Protein AF-A0A0Q6UD27-F1 (afdb_monomer)

Nearest PDB structures (foldseek):
  4gfk-assembly1_A  TM=7.477E-01  e=3.541E-02  Vibrio cholerae O1 biovar El Tor str. N16961
  3br0-assembly1_A  TM=7.066E-01  e=1.668E-01  Staphylococcus aureus
  5haw-assembly1_A-2  TM=7.098E-01  e=2.750E-01  Vibrio cholerae O1 biovar El Tor str. N16961
  4gck-assembly1_D  TM=7.369E-01  e=2.750E-01  Klebsiella pneumoniae 342
  4gct-assembly1_A  TM=7.158E-01  e=1.172E+00  Vibrio cholerae O1 biovar El Tor str. N16961

Sequence (164 aa):
MAQIAKAAGLSVGQIYRYFENKEEIIAALVAREAASTREALSRIDRSPGPLLDTITAHLPEEIDRCLEPGRTALRLEILAEAARNPAVAETVREADARETALSAQLMARLRRPEWSDEAFQARLEMVGLMFDGLQTLAVRRPEVDGQALTGRLEAMIGLLFAQD

Radius of gyration: 18.16 Å; Cα contacts (8 Å, |Δi|>4): 112; chains: 1; bounding box: 41×33×54 Å

Secondary structure (DSSP, 8-state):
-HHHHHHTT--HHHHHTT-SSHHHHHHHHHHHHHHHHHHHHHHHHHSSS-HHHHHHHHHHHHHHHHH-HHHHHHHHHHHHHHTT-HHHHHHHHHHHHHHHHHHHHHHGGG--TT--HHHHHHHHHHHHHHHHHHHHHHHH-TT--THHHHHHHHHHHHHHTS--

pLDDT: mean 92.11, std 4.14, range [56.84, 97.06]

Solvent-accessible surface area (backbone atoms only — not comparable to full-atom values): 9254 Å² total; per-residue (Å²): 106,62,68,59,17,59,75,70,77,43,54,54,70,64,48,53,73,80,30,93,51,69,62,54,51,50,46,52,50,54,52,52,52,52,50,53,53,51,51,52,54,51,50,48,71,70,49,86,74,60,68,69,62,39,50,50,72,48,38,56,64,51,42,47,55,32,44,34,66,70,57,32,52,50,53,52,53,51,54,59,44,26,77,78,33,69,72,50,31,50,50,51,52,56,49,48,54,52,51,51,51,53,50,50,64,62,50,52,79,66,59,57,91,86,53,51,71,67,59,48,50,52,45,53,50,54,54,52,51,54,52,55,49,38,28,57,40,25,75,77,43,72,83,63,62,49,73,80,44,36,71,55,52,46,52,51,55,48,58,71,64,49,84,134

Foldseek 3Di:
DCVVCVVVVHDPVVVCVPDVDVLVVLLVVLVVVLVVLVVLLVQLVPDDDDSLVSCLVCQLVLLVVLLPLVNLVSVVVLVVCLVPPVSSVVSNVVSVVVSLVSLCVSCVSLDDPPDDPVLSSVLSVVLVVVSNVSSVVSVVCVPDDSVVCSVVSSVVNCVSSDDD

Structure (mmCIF, N/CA/C/O backbone):
data_AF-A0A0Q6UD27-F1
#
_entry.id   AF-A0A0Q6UD27-F1
#
loop_
_atom_site.group_PDB
_atom_site.id
_atom_site.type_symbol
_atom_site.label_atom_id
_atom_site.label_alt_id
_atom_site.label_comp_id
_atom_site.label_asym_id
_atom_site.label_entity_id
_atom_site.label_seq_id
_atom_site.pdbx_PDB_ins_code
_atom_site.Cartn_x
_atom_site.Cartn_y
_atom_site.Cartn_z
_atom_site.occupancy
_atom_site.B_iso_or_equiv
_atom_site.auth_seq_id
_atom_site.auth_comp_id
_atom_site.auth_asym_id
_atom_site.auth_atom_id
_atom_site.pdbx_PDB_model_num
ATOM 1 N N . MET A 1 1 ? -11.863 4.265 22.973 1.00 90.44 1 MET A N 1
ATOM 2 C CA . MET A 1 1 ? -11.947 2.819 23.274 1.00 90.44 1 MET A CA 1
ATOM 3 C C . MET A 1 1 ? -13.370 2.299 23.485 1.00 90.44 1 MET A C 1
ATOM 5 O O . MET A 1 1 ? -13.742 1.337 22.830 1.00 90.44 1 MET A O 1
ATOM 9 N N . ALA A 1 2 ? -14.206 2.938 24.315 1.00 92.44 2 ALA A N 1
ATOM 10 C CA . ALA A 1 2 ? -15.584 2.484 24.575 1.00 92.44 2 ALA A CA 1
ATOM 11 C C . ALA A 1 2 ? -16.455 2.262 23.322 1.00 92.44 2 ALA A C 1
ATOM 13 O O . ALA A 1 2 ? -17.159 1.261 23.233 1.00 92.44 2 ALA A O 1
ATOM 14 N N . GLN A 1 3 ? -16.380 3.162 22.337 1.00 93.88 3 GLN A N 1
ATOM 15 C CA . GLN A 1 3 ? -17.116 3.015 21.075 1.00 93.88 3 GLN A CA 1
ATOM 16 C C . GLN A 1 3 ? -16.657 1.792 20.265 1.00 93.88 3 GLN A C 1
ATOM 18 O O . GLN A 1 3 ? -17.499 1.065 19.750 1.00 93.88 3 GLN A O 1
ATOM 23 N N . ILE A 1 4 ? -15.346 1.529 20.221 1.00 91.25 4 ILE A N 1
ATOM 24 C CA . ILE A 1 4 ? -14.763 0.357 19.546 1.00 91.25 4 ILE A CA 1
ATOM 25 C C . ILE A 1 4 ? -15.229 -0.928 20.242 1.00 91.25 4 ILE A C 1
ATOM 27 O O . ILE A 1 4 ? -15.706 -1.844 19.583 1.00 91.25 4 ILE A O 1
ATOM 31 N N . ALA A 1 5 ? -15.179 -0.963 21.578 1.00 93.44 5 ALA A N 1
ATOM 32 C CA . ALA A 1 5 ? -15.662 -2.089 22.379 1.00 93.44 5 ALA A CA 1
ATOM 33 C C . ALA A 1 5 ? -17.139 -2.391 22.109 1.00 93.44 5 ALA A C 1
ATOM 35 O O . ALA A 1 5 ? -17.495 -3.523 21.786 1.00 93.44 5 ALA A O 1
ATOM 36 N N . LYS A 1 6 ? -17.984 -1.354 22.132 1.00 95.06 6 LYS A N 1
ATOM 37 C CA . LYS A 1 6 ? -19.411 -1.473 21.824 1.00 95.06 6 LYS A CA 1
ATOM 38 C C . LYS A 1 6 ? -19.651 -2.011 20.411 1.00 95.06 6 LYS A C 1
ATOM 40 O O . LYS A 1 6 ? -20.468 -2.911 20.254 1.00 95.06 6 LYS A O 1
ATOM 45 N N . ALA A 1 7 ? -18.955 -1.479 19.405 1.00 93.56 7 ALA A N 1
ATOM 46 C CA . ALA A 1 7 ? -19.089 -1.928 18.019 1.00 93.56 7 ALA A CA 1
ATOM 47 C C . ALA A 1 7 ? -18.630 -3.386 17.828 1.00 93.56 7 ALA A C 1
ATOM 49 O O . ALA A 1 7 ? -19.240 -4.120 17.060 1.00 93.56 7 ALA A O 1
ATOM 50 N N . ALA A 1 8 ? -17.605 -3.819 18.566 1.00 92.25 8 ALA A N 1
ATOM 51 C CA . ALA A 1 8 ? -17.084 -5.185 18.530 1.00 92.25 8 ALA A CA 1
ATOM 52 C C . ALA A 1 8 ? -17.880 -6.189 19.390 1.00 92.25 8 ALA A C 1
ATOM 54 O O . ALA A 1 8 ? -17.543 -7.370 19.405 1.00 92.25 8 ALA A O 1
ATOM 55 N N . GLY A 1 9 ? -18.895 -5.748 20.146 1.00 95.12 9 GLY A N 1
ATOM 56 C CA . GLY A 1 9 ? -19.594 -6.606 21.113 1.00 95.12 9 GLY A CA 1
ATOM 57 C C . GLY A 1 9 ? -18.701 -7.070 22.273 1.00 95.12 9 GLY A C 1
ATOM 58 O O . GLY A 1 9 ? -18.964 -8.104 22.883 1.00 95.12 9 GLY A O 1
ATOM 59 N N . LEU A 1 10 ? -17.636 -6.320 22.571 1.00 94.06 10 LEU A N 1
ATOM 60 C CA . LEU A 1 10 ? -16.663 -6.608 23.623 1.00 94.06 10 LEU A CA 1
ATOM 61 C C . LEU A 1 10 ? -16.787 -5.606 24.773 1.00 94.06 10 LEU A C 1
ATOM 63 O O . LEU A 1 10 ? -17.230 -4.469 24.609 1.00 94.06 10 LEU A O 1
ATOM 67 N N . SER A 1 11 ? -16.332 -6.006 25.957 1.00 95.56 11 SER A N 1
ATOM 68 C CA . SER A 1 11 ? -16.076 -5.062 27.043 1.00 95.56 11 SER A CA 1
ATOM 69 C C . SER A 1 11 ? -14.809 -4.248 26.769 1.00 95.56 11 SER A C 1
ATOM 71 O O . SER A 1 11 ? -13.869 -4.698 26.114 1.00 95.56 11 SER A O 1
ATOM 73 N N . VAL A 1 12 ? -14.749 -3.044 27.334 1.00 93.50 12 VAL A N 1
ATOM 74 C CA . VAL A 1 12 ? -13.560 -2.185 27.250 1.00 93.50 12 VAL A CA 1
ATOM 75 C C . VAL A 1 12 ? -12.323 -2.875 27.841 1.00 93.50 12 VAL A C 1
ATOM 77 O O . VAL A 1 12 ? -11.251 -2.808 27.249 1.00 93.50 12 VAL A O 1
ATOM 80 N N . GLY A 1 13 ? -12.483 -3.612 28.948 1.00 94.19 13 GLY A N 1
ATOM 81 C CA . GLY A 1 13 ? -11.396 -4.378 29.569 1.00 94.19 13 GLY A CA 1
ATOM 82 C C . GLY A 1 13 ? -10.837 -5.495 28.680 1.00 94.19 13 GLY A C 1
ATOM 83 O O . GLY A 1 13 ? -9.638 -5.755 28.708 1.00 94.19 13 GLY A O 1
ATOM 84 N N . GLN A 1 14 ? -11.673 -6.123 27.843 1.00 93.94 14 GLN A N 1
ATOM 85 C CA . GLN A 1 14 ? -11.204 -7.122 26.876 1.00 93.94 14 GLN A CA 1
ATOM 86 C C . GLN A 1 14 ? -10.328 -6.501 25.788 1.00 93.94 14 GLN A C 1
ATOM 88 O O . GLN A 1 14 ? -9.369 -7.145 25.380 1.00 93.94 14 GLN A O 1
ATOM 93 N N . ILE A 1 15 ? -10.618 -5.272 25.344 1.00 93.56 15 ILE A N 1
ATOM 94 C CA . ILE A 1 15 ? -9.763 -4.574 24.372 1.00 93.56 15 ILE A CA 1
ATOM 95 C C . ILE A 1 15 ? -8.436 -4.166 25.010 1.00 93.56 15 ILE A C 1
ATOM 97 O O . ILE A 1 15 ? -7.392 -4.429 24.422 1.00 93.56 15 ILE A O 1
ATOM 101 N N . TYR A 1 16 ? -8.462 -3.619 26.230 1.00 94.75 16 TYR A N 1
ATOM 102 C CA . TYR A 1 16 ? -7.239 -3.213 26.937 1.00 94.75 16 TYR A CA 1
ATOM 103 C C . TYR A 1 16 ? -6.259 -4.358 27.216 1.00 94.75 16 TYR A C 1
ATOM 105 O O . TYR A 1 16 ? -5.086 -4.115 27.461 1.00 94.75 16 TYR A O 1
ATOM 113 N N . ARG A 1 17 ? -6.712 -5.615 27.149 1.00 93.44 17 ARG A N 1
ATOM 114 C CA . ARG A 1 17 ? -5.823 -6.780 27.229 1.00 93.44 17 ARG A CA 1
ATOM 115 C C . ARG A 1 17 ? -4.907 -6.924 26.007 1.00 93.44 17 ARG A C 1
ATOM 117 O O . ARG A 1 17 ? -3.877 -7.577 26.116 1.00 93.44 17 ARG A O 1
ATOM 124 N N . TYR A 1 18 ? -5.314 -6.389 24.859 1.00 92.88 18 TYR A N 1
ATOM 125 C CA . TYR A 1 18 ? -4.585 -6.506 23.593 1.00 92.88 18 TYR A CA 1
ATOM 126 C C . TYR A 1 18 ? -3.98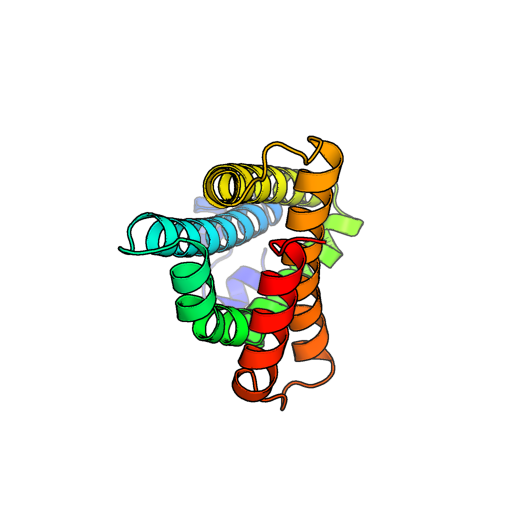8 -5.186 23.123 1.00 92.88 18 TYR A C 1
ATOM 128 O O . TYR A 1 18 ? -2.995 -5.217 22.407 1.00 92.88 18 TYR A O 1
ATOM 136 N N . PHE A 1 19 ? -4.608 -4.063 23.491 1.00 95.25 19 PHE A N 1
ATOM 137 C CA . PHE A 1 19 ? -4.210 -2.739 23.036 1.00 95.25 19 PHE A CA 1
ATOM 138 C C . PHE A 1 19 ? -4.286 -1.735 24.185 1.00 95.25 19 PHE A C 1
ATOM 140 O O . PHE A 1 19 ? -5.363 -1.500 24.739 1.00 95.25 19 PHE A O 1
ATOM 147 N N . GLU A 1 20 ? -3.166 -1.106 24.516 1.00 92.69 20 GLU A N 1
ATOM 148 C CA . GLU A 1 20 ? -3.055 -0.096 25.567 1.00 92.69 20 GLU A CA 1
ATOM 149 C C . GLU A 1 20 ? -3.827 1.183 25.222 1.00 92.69 20 GLU A C 1
ATOM 151 O O . GLU A 1 20 ? -4.342 1.873 26.104 1.00 92.69 20 GLU A O 1
ATOM 156 N N . ASN A 1 21 ? -3.937 1.516 23.935 1.00 92.88 21 ASN A N 1
ATOM 157 C CA . ASN A 1 21 ? -4.587 2.731 23.450 1.00 92.88 21 ASN A CA 1
ATOM 158 C C . ASN A 1 21 ? -5.104 2.559 22.007 1.00 92.88 21 ASN A C 1
ATOM 160 O O . ASN A 1 21 ? -5.087 1.469 21.436 1.00 92.88 21 ASN A O 1
ATOM 164 N N . LYS A 1 22 ? -5.678 3.626 21.435 1.00 90.88 22 LYS A N 1
ATOM 165 C CA . LYS A 1 22 ? -6.265 3.576 20.085 1.00 90.88 22 LYS A CA 1
ATOM 166 C C . LYS A 1 22 ? -5.167 3.526 19.018 1.00 90.88 22 LYS A C 1
ATOM 168 O O . LYS A 1 22 ? -5.371 2.923 17.969 1.00 90.88 22 LYS A O 1
ATOM 173 N N . GLU A 1 23 ? -4.032 4.150 19.288 1.00 93.25 23 GLU A N 1
ATOM 174 C CA . GLU A 1 23 ? -2.874 4.220 18.411 1.00 93.25 23 GLU A CA 1
ATOM 175 C C . GLU A 1 23 ? -2.315 2.820 18.135 1.00 93.25 23 GLU A C 1
ATOM 177 O O . GLU A 1 23 ? -2.037 2.514 16.981 1.00 93.25 23 GLU A O 1
ATOM 182 N N . GLU A 1 24 ? -2.274 1.924 19.126 1.00 93.94 24 GLU A N 1
ATOM 183 C CA . GLU A 1 24 ? -1.866 0.527 18.906 1.00 93.94 24 GLU A CA 1
ATOM 184 C C . GLU A 1 24 ? -2.838 -0.254 18.012 1.00 93.94 24 GLU A C 1
ATOM 186 O O . GLU A 1 24 ? -2.416 -1.083 17.205 1.00 93.94 24 GLU A O 1
ATOM 191 N N . ILE A 1 25 ? -4.142 0.033 18.096 1.00 94.25 25 ILE A N 1
ATOM 192 C CA . ILE A 1 25 ? -5.132 -0.555 17.180 1.00 94.25 25 ILE A CA 1
ATOM 193 C C . ILE A 1 25 ? -4.865 -0.073 15.753 1.00 94.25 25 ILE A C 1
ATOM 195 O O . ILE A 1 25 ? -4.865 -0.875 14.821 1.00 94.25 25 ILE A O 1
ATOM 199 N N . ILE A 1 26 ? -4.623 1.229 15.575 1.00 94.12 26 ILE A N 1
ATOM 200 C CA . ILE A 1 26 ? -4.297 1.803 14.264 1.00 94.12 26 ILE A CA 1
ATOM 201 C C . ILE A 1 26 ? -2.994 1.199 13.736 1.00 94.12 26 ILE A C 1
ATOM 203 O O . ILE A 1 26 ? -2.945 0.790 12.579 1.00 94.12 26 ILE A O 1
ATOM 207 N N . ALA A 1 27 ? -1.974 1.057 14.580 1.00 93.62 27 ALA A N 1
ATOM 208 C CA . ALA A 1 27 ? -0.713 0.437 14.201 1.00 93.62 27 ALA A CA 1
ATOM 209 C C . ALA A 1 27 ? -0.888 -1.016 13.754 1.00 93.62 27 ALA A C 1
ATOM 211 O O . ALA A 1 27 ? -0.329 -1.419 12.734 1.00 93.62 27 ALA A O 1
ATOM 212 N N . ALA A 1 28 ? -1.722 -1.790 14.451 1.00 94.38 28 ALA A N 1
ATOM 213 C CA . ALA A 1 28 ? -2.056 -3.148 14.038 1.00 94.38 28 ALA A CA 1
ATOM 214 C C . ALA A 1 28 ? -2.810 -3.188 12.697 1.00 94.38 28 ALA A C 1
ATOM 216 O O . ALA A 1 28 ? -2.573 -4.086 11.887 1.00 94.38 28 ALA A O 1
ATOM 217 N N . LEU A 1 29 ? -3.692 -2.217 12.432 1.00 94.56 29 LEU A N 1
ATOM 218 C CA . LEU A 1 29 ? -4.390 -2.098 11.148 1.00 94.56 29 LEU A CA 1
ATOM 219 C C . LEU A 1 29 ? -3.420 -1.765 10.008 1.00 94.56 29 LEU A C 1
ATOM 221 O O . LEU A 1 29 ? -3.435 -2.465 8.997 1.00 94.56 29 LEU A O 1
ATOM 225 N N . VAL A 1 30 ? -2.530 -0.787 10.201 1.00 94.38 30 VAL A N 1
ATOM 226 C CA . VAL A 1 30 ? -1.471 -0.437 9.237 1.00 94.38 30 VAL A CA 1
ATOM 227 C C . VAL A 1 30 ? -0.559 -1.638 8.974 1.00 94.38 30 VAL A C 1
ATOM 229 O O . VAL A 1 30 ? -0.293 -1.981 7.825 1.00 94.38 30 VAL A O 1
ATOM 232 N N . ALA A 1 31 ? -0.129 -2.347 10.022 1.00 91.88 31 ALA A N 1
ATOM 233 C CA . ALA A 1 31 ? 0.706 -3.539 9.882 1.00 91.88 31 ALA A CA 1
ATOM 234 C C . ALA A 1 31 ? 0.006 -4.662 9.095 1.00 91.88 31 ALA A C 1
ATOM 236 O O . ALA A 1 31 ? 0.653 -5.370 8.319 1.00 91.88 31 ALA A O 1
ATOM 237 N N . ARG A 1 32 ? -1.314 -4.819 9.267 1.00 92.19 32 ARG A N 1
ATOM 238 C CA . ARG A 1 32 ? -2.126 -5.773 8.500 1.00 92.19 32 ARG A CA 1
ATOM 239 C C . ARG A 1 32 ? -2.195 -5.394 7.020 1.00 92.19 32 ARG A C 1
ATOM 241 O O . ARG A 1 32 ? -2.069 -6.279 6.175 1.00 92.19 32 ARG A O 1
ATOM 248 N N . GLU A 1 33 ? -2.381 -4.114 6.698 1.00 89.75 33 GLU A N 1
ATOM 249 C CA . GLU A 1 33 ? -2.356 -3.639 5.307 1.00 89.75 33 GLU A CA 1
ATOM 250 C C . GLU A 1 33 ? -0.985 -3.876 4.667 1.00 89.75 33 GLU A C 1
ATOM 252 O O . GLU A 1 33 ? -0.910 -4.510 3.614 1.00 89.75 33 GLU A O 1
ATOM 257 N N . ALA A 1 34 ? 0.095 -3.521 5.366 1.00 89.75 34 ALA A N 1
ATOM 258 C CA . ALA A 1 34 ? 1.460 -3.746 4.897 1.00 89.75 34 ALA A CA 1
ATOM 259 C C . ALA A 1 34 ? 1.798 -5.231 4.698 1.00 89.75 34 ALA A C 1
ATOM 261 O O . ALA A 1 34 ? 2.563 -5.603 3.804 1.00 89.75 34 ALA A O 1
ATOM 262 N N . ALA A 1 35 ? 1.236 -6.117 5.526 1.00 91.00 35 ALA A N 1
ATOM 263 C CA . ALA A 1 35 ? 1.358 -7.559 5.335 1.00 91.00 35 ALA A CA 1
ATOM 264 C C . ALA A 1 35 ? 0.671 -8.033 4.047 1.00 91.00 35 ALA A C 1
ATOM 266 O O . ALA A 1 35 ? 1.256 -8.835 3.321 1.00 91.00 35 ALA A O 1
ATOM 267 N N . SER A 1 36 ? -0.510 -7.492 3.734 1.00 88.94 36 SER A N 1
ATOM 268 C CA . SER A 1 36 ? -1.222 -7.776 2.483 1.00 88.94 36 SER A CA 1
ATOM 269 C C . SER A 1 36 ? -0.425 -7.305 1.260 1.00 88.94 36 SER A C 1
ATOM 271 O O . SER A 1 36 ? -0.295 -8.072 0.307 1.00 88.94 36 SER A O 1
ATOM 273 N N . THR A 1 37 ? 0.164 -6.104 1.296 1.00 88.62 37 THR A N 1
ATOM 274 C CA . THR A 1 37 ? 1.036 -5.605 0.214 1.00 88.62 37 THR A CA 1
ATOM 275 C C . THR A 1 37 ? 2.266 -6.498 0.037 1.00 88.62 37 THR 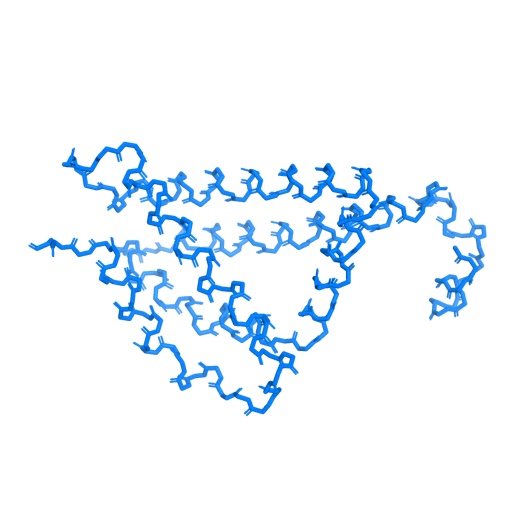A C 1
ATOM 277 O O . THR A 1 37 ? 2.604 -6.906 -1.075 1.00 88.62 37 THR A O 1
ATOM 280 N N . ARG A 1 38 ? 2.922 -6.882 1.140 1.00 91.00 38 ARG A N 1
ATOM 281 C CA . ARG A 1 38 ? 4.087 -7.781 1.111 1.00 91.00 38 ARG A CA 1
ATOM 282 C C . ARG A 1 38 ? 3.757 -9.146 0.516 1.00 91.00 38 ARG A C 1
ATOM 284 O O . ARG A 1 38 ? 4.571 -9.702 -0.216 1.00 91.00 38 ARG A O 1
ATOM 291 N N . GLU A 1 39 ? 2.591 -9.696 0.833 1.00 91.81 39 GLU A N 1
ATOM 292 C CA . GLU A 1 39 ? 2.137 -10.964 0.266 1.00 91.81 39 GLU A CA 1
ATOM 293 C C . GLU A 1 39 ? 1.918 -10.856 -1.248 1.00 91.81 39 GLU A C 1
ATOM 295 O O . GLU A 1 39 ? 2.377 -11.727 -1.986 1.00 91.81 39 GLU A O 1
ATOM 300 N N . ALA A 1 40 ? 1.300 -9.773 -1.727 1.00 90.38 40 ALA A N 1
ATOM 301 C CA . ALA A 1 40 ? 1.146 -9.510 -3.157 1.00 90.38 40 ALA A CA 1
ATOM 302 C C . ALA A 1 40 ? 2.500 -9.420 -3.880 1.00 90.38 40 ALA A C 1
ATOM 304 O O . ALA A 1 40 ? 2.735 -10.155 -4.841 1.00 90.38 40 ALA A O 1
ATOM 305 N N . LEU A 1 41 ? 3.431 -8.614 -3.362 1.00 91.69 41 LEU A N 1
ATOM 306 C CA . LEU A 1 41 ? 4.784 -8.494 -3.916 1.00 91.69 41 LEU A CA 1
ATOM 307 C C . LEU A 1 41 ? 5.535 -9.831 -3.885 1.00 91.69 41 LEU A C 1
ATOM 309 O O . LEU A 1 41 ? 6.231 -10.176 -4.836 1.00 91.69 41 LEU A O 1
ATOM 313 N N . SER A 1 42 ? 5.355 -10.628 -2.829 1.00 92.12 42 SER A N 1
ATOM 314 C CA . SER A 1 42 ? 5.954 -11.960 -2.740 1.00 92.12 42 SER A CA 1
ATOM 315 C C . SER A 1 42 ? 5.347 -12.963 -3.724 1.00 92.12 42 SER A C 1
ATOM 317 O O . SER A 1 42 ? 6.056 -13.878 -4.142 1.00 92.12 42 SER A O 1
ATOM 319 N N . ARG A 1 43 ? 4.060 -12.839 -4.075 1.00 92.12 43 ARG A N 1
ATOM 320 C CA . ARG A 1 43 ? 3.442 -13.651 -5.135 1.00 92.12 43 ARG A CA 1
ATOM 321 C C . ARG A 1 43 ? 4.057 -13.301 -6.486 1.00 92.12 43 ARG A C 1
ATOM 323 O O . ARG A 1 43 ? 4.499 -14.210 -7.178 1.00 92.12 43 ARG A O 1
ATOM 330 N N . ILE A 1 44 ? 4.192 -12.009 -6.789 1.00 93.50 44 ILE A N 1
ATOM 331 C CA . ILE A 1 44 ? 4.862 -11.527 -8.006 1.00 93.50 44 ILE A CA 1
ATOM 332 C C . ILE A 1 44 ? 6.307 -12.045 -8.072 1.00 93.50 44 ILE A C 1
ATOM 334 O O . ILE A 1 44 ? 6.731 -12.571 -9.094 1.00 93.50 44 ILE A O 1
ATOM 338 N N . ASP A 1 45 ? 7.058 -11.959 -6.975 1.00 92.94 45 ASP A N 1
ATOM 339 C CA . ASP A 1 45 ? 8.457 -12.395 -6.929 1.00 92.94 45 ASP A CA 1
ATOM 340 C C . ASP A 1 45 ? 8.656 -13.893 -7.235 1.00 92.94 45 ASP A C 1
ATOM 342 O O . ASP A 1 45 ? 9.638 -14.285 -7.863 1.00 92.94 45 ASP A O 1
ATOM 346 N N . ARG A 1 46 ? 7.717 -14.739 -6.795 1.00 92.81 46 ARG A N 1
ATOM 347 C CA . ARG A 1 46 ? 7.788 -16.201 -6.967 1.00 92.81 46 ARG A CA 1
ATOM 348 C C . ARG A 1 46 ? 7.213 -16.691 -8.293 1.00 92.81 46 ARG A C 1
ATOM 350 O O . ARG A 1 46 ? 7.429 -17.852 -8.645 1.00 92.81 46 ARG A O 1
ATOM 357 N N . SER A 1 47 ? 6.444 -15.860 -8.987 1.00 92.38 47 SER A N 1
ATOM 358 C CA . SER A 1 47 ? 5.807 -16.235 -10.244 1.00 92.38 47 SER A CA 1
ATOM 359 C C . SER A 1 47 ? 6.847 -16.354 -11.366 1.00 92.38 47 SER A C 1
ATOM 361 O O . SER A 1 47 ? 7.733 -15.506 -11.488 1.00 92.38 47 SER A O 1
ATOM 363 N N . PRO A 1 48 ? 6.770 -17.408 -12.196 1.00 89.56 48 PRO A N 1
ATOM 364 C CA . PRO A 1 48 ? 7.711 -17.609 -13.287 1.00 89.56 48 PRO A CA 1
ATOM 365 C C . PRO A 1 48 ? 7.448 -16.628 -14.437 1.00 89.56 48 PRO A C 1
ATOM 367 O O . PRO A 1 48 ? 6.300 -16.323 -14.745 1.00 89.56 48 PRO A O 1
ATOM 370 N N . GLY A 1 49 ? 8.513 -16.221 -15.129 1.00 90.69 49 GLY A N 1
ATOM 371 C CA . GLY A 1 49 ? 8.436 -15.383 -16.327 1.00 90.69 49 GLY A CA 1
ATOM 372 C C . GLY A 1 49 ? 9.032 -13.984 -16.140 1.00 90.69 49 GLY A C 1
ATOM 373 O O . GLY A 1 49 ? 9.641 -13.697 -15.105 1.00 90.69 49 GLY A O 1
ATOM 374 N N . PRO A 1 50 ? 8.928 -13.120 -17.163 1.00 91.31 50 PRO A N 1
ATOM 375 C CA . PRO A 1 50 ? 9.381 -11.737 -17.077 1.00 91.31 50 PRO A CA 1
ATOM 376 C C . PRO A 1 50 ? 8.607 -10.970 -16.000 1.00 91.31 50 PRO A C 1
ATOM 378 O O . PRO A 1 50 ? 7.383 -11.030 -15.941 1.00 91.31 50 PRO A O 1
ATOM 381 N N . LEU A 1 51 ? 9.316 -10.204 -15.165 1.00 92.00 51 LEU A N 1
ATOM 382 C CA . LEU A 1 51 ? 8.706 -9.507 -14.026 1.00 92.00 51 LEU A CA 1
ATOM 383 C C . LEU A 1 51 ? 7.565 -8.563 -14.447 1.00 92.00 51 LEU A C 1
ATOM 385 O O . LEU A 1 51 ? 6.559 -8.488 -13.748 1.00 92.00 51 LEU A O 1
ATOM 389 N N . LEU A 1 52 ? 7.698 -7.871 -15.583 1.00 91.00 52 LEU A N 1
ATOM 390 C CA . LEU A 1 52 ? 6.652 -6.973 -16.078 1.00 91.00 52 LEU A CA 1
ATOM 391 C C . LEU A 1 52 ? 5.361 -7.733 -16.420 1.00 91.00 52 LEU A C 1
ATOM 393 O O . LEU A 1 52 ? 4.292 -7.285 -16.021 1.00 91.00 52 LEU A O 1
ATOM 397 N N . ASP A 1 53 ? 5.468 -8.898 -17.063 1.00 91.75 53 ASP A N 1
ATOM 398 C CA . ASP A 1 53 ? 4.318 -9.748 -17.407 1.00 91.75 53 ASP A CA 1
ATOM 399 C C . ASP A 1 53 ? 3.625 -10.282 -16.147 1.00 91.75 53 ASP A C 1
ATOM 401 O O . ASP A 1 53 ? 2.402 -10.385 -16.074 1.00 91.75 53 ASP A O 1
ATOM 405 N N . THR A 1 54 ? 4.408 -10.594 -15.116 1.00 93.19 54 THR A N 1
ATOM 406 C CA . THR A 1 54 ? 3.865 -11.005 -13.823 1.00 93.19 54 THR A CA 1
ATOM 407 C C . THR A 1 54 ? 3.138 -9.854 -13.124 1.00 93.19 54 THR A C 1
ATOM 409 O O . THR A 1 54 ? 2.055 -10.053 -12.576 1.00 93.19 54 THR A O 1
ATOM 412 N N . ILE A 1 55 ? 3.707 -8.643 -13.128 1.00 92.12 55 ILE A N 1
ATOM 413 C CA . ILE A 1 55 ? 3.068 -7.457 -12.536 1.00 92.12 55 ILE A CA 1
ATOM 414 C C . ILE A 1 55 ? 1.730 -7.179 -13.221 1.00 92.12 55 ILE A C 1
ATOM 416 O O . ILE A 1 55 ? 0.734 -6.972 -12.529 1.00 92.12 55 ILE A O 1
ATOM 420 N N . THR A 1 56 ? 1.687 -7.203 -14.556 1.00 90.94 56 THR A N 1
ATOM 421 C CA . THR A 1 56 ? 0.447 -6.968 -15.309 1.00 90.94 56 THR A CA 1
ATOM 422 C C . THR A 1 56 ? -0.582 -8.065 -15.045 1.00 90.94 56 THR A C 1
ATOM 424 O O . THR A 1 56 ? -1.735 -7.752 -14.767 1.00 90.94 56 THR A O 1
ATOM 427 N N . ALA A 1 57 ? -0.172 -9.336 -14.978 1.00 91.75 57 ALA A N 1
ATOM 428 C CA . ALA A 1 57 ? -1.076 -10.443 -14.656 1.00 91.75 57 ALA A CA 1
ATOM 429 C C . ALA A 1 57 ? -1.750 -10.320 -13.274 1.00 91.75 57 ALA A C 1
ATOM 431 O O . ALA A 1 57 ? -2.885 -10.768 -13.102 1.00 91.75 57 ALA A O 1
ATOM 432 N N . HIS A 1 58 ? -1.078 -9.715 -12.288 1.00 91.81 58 HIS A N 1
ATOM 433 C CA . HIS A 1 58 ? -1.638 -9.475 -10.952 1.00 91.81 58 HIS A CA 1
ATOM 434 C C . HIS A 1 58 ? -2.391 -8.140 -10.823 1.00 91.81 58 HIS A C 1
ATOM 436 O O . HIS A 1 58 ? -3.088 -7.924 -9.828 1.00 91.81 58 HIS A O 1
ATOM 442 N N . LEU A 1 59 ? -2.297 -7.256 -11.818 1.00 92.50 59 LEU A N 1
ATOM 443 C CA . LEU A 1 59 ? -2.860 -5.912 -11.755 1.00 92.50 59 LEU A CA 1
ATOM 444 C C . LEU A 1 59 ? -4.390 -5.866 -11.581 1.00 92.50 59 LEU A C 1
ATOM 446 O O . LEU A 1 59 ? -4.834 -5.040 -10.785 1.00 92.50 59 LEU A O 1
ATOM 450 N N . PRO A 1 60 ? -5.208 -6.726 -12.228 1.00 93.00 60 PRO A N 1
ATOM 451 C CA . PRO A 1 60 ? -6.655 -6.719 -12.009 1.00 93.00 60 PRO A CA 1
ATOM 452 C C . PRO A 1 60 ? -7.033 -6.932 -10.537 1.00 93.00 60 PRO A C 1
ATOM 454 O O . PRO A 1 60 ? -7.858 -6.199 -10.000 1.00 93.00 60 PRO A O 1
ATOM 457 N N . GLU A 1 61 ? -6.383 -7.892 -9.865 1.00 91.88 61 GLU A N 1
ATOM 458 C CA . GLU A 1 61 ? -6.632 -8.183 -8.447 1.00 91.88 61 GLU A CA 1
ATOM 459 C C . GLU A 1 61 ? -6.249 -6.985 -7.566 1.00 91.88 61 GLU A C 1
ATOM 461 O O . GLU A 1 61 ? -6.961 -6.657 -6.618 1.00 91.88 61 GLU A O 1
ATOM 466 N N . GLU A 1 62 ? -5.136 -6.314 -7.877 1.00 91.88 62 GLU A N 1
ATOM 467 C CA . GLU A 1 62 ? -4.711 -5.126 -7.132 1.00 91.88 62 GLU A CA 1
ATOM 468 C C . GLU A 1 62 ? -5.613 -3.914 -7.354 1.00 91.88 62 GLU A C 1
ATOM 470 O O . GLU A 1 62 ? -5.877 -3.166 -6.411 1.00 91.88 62 GLU A O 1
ATOM 475 N N . ILE A 1 63 ? -6.129 -3.724 -8.569 1.00 93.75 63 ILE A N 1
ATOM 476 C CA . ILE A 1 63 ? -7.094 -2.661 -8.861 1.00 93.75 63 ILE A CA 1
ATOM 477 C C . ILE A 1 63 ? -8.378 -2.898 -8.067 1.00 93.75 63 ILE A C 1
ATOM 479 O O . ILE A 1 63 ? -8.811 -1.998 -7.348 1.00 93.75 63 ILE A O 1
ATOM 483 N N . ASP A 1 64 ? -8.942 -4.105 -8.128 1.00 91.62 64 ASP A N 1
ATOM 484 C CA . ASP A 1 64 ? -10.151 -4.453 -7.376 1.00 91.62 64 ASP A CA 1
ATOM 485 C C . ASP A 1 64 ? -9.935 -4.264 -5.865 1.00 91.62 64 A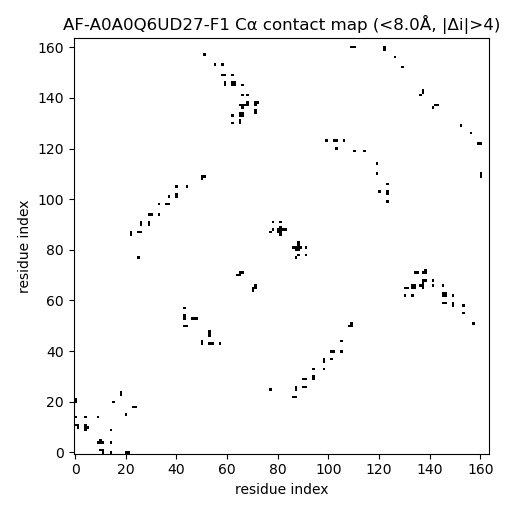SP A C 1
ATOM 487 O O . ASP A 1 64 ? -10.803 -3.746 -5.161 1.00 91.62 64 ASP A O 1
ATOM 491 N N . ARG A 1 65 ? -8.738 -4.594 -5.363 1.00 90.25 65 ARG A N 1
ATOM 492 C CA . ARG A 1 65 ? -8.351 -4.362 -3.965 1.00 90.25 65 ARG A CA 1
ATOM 493 C C . ARG A 1 65 ? -8.300 -2.875 -3.607 1.00 90.25 65 ARG A C 1
ATOM 495 O O . ARG A 1 65 ? -8.729 -2.513 -2.514 1.00 90.25 65 ARG A O 1
ATOM 502 N N . CYS A 1 66 ? -7.772 -2.023 -4.488 1.00 91.69 66 CYS A N 1
ATOM 503 C CA . CYS A 1 66 ? -7.712 -0.571 -4.281 1.00 91.69 66 CYS A CA 1
ATOM 504 C C . CYS A 1 66 ? -9.087 0.101 -4.361 1.00 91.69 66 CYS A C 1
ATOM 506 O O . CYS A 1 66 ? -9.273 1.167 -3.771 1.00 91.69 66 CYS A O 1
ATOM 508 N N . LEU A 1 67 ? -10.020 -0.507 -5.100 1.00 93.00 67 LEU A N 1
ATOM 509 C CA . LEU A 1 67 ? -11.388 -0.030 -5.276 1.00 93.00 67 LEU A CA 1
ATOM 510 C C . LEU A 1 67 ? -12.368 -0.570 -4.223 1.00 93.00 67 LEU A C 1
ATOM 512 O O . LEU A 1 67 ? -13.509 -0.112 -4.171 1.00 93.00 67 LEU A O 1
ATOM 516 N N . GLU A 1 68 ? -11.949 -1.519 -3.381 1.00 92.00 68 GLU A N 1
ATOM 517 C CA . GLU A 1 68 ? -12.796 -2.103 -2.339 1.00 92.00 68 GLU A CA 1
ATOM 518 C C . GLU A 1 68 ? -13.191 -1.035 -1.295 1.00 92.00 68 GLU A C 1
ATOM 520 O O . GLU A 1 68 ? -12.323 -0.548 -0.560 1.00 92.00 68 GLU A O 1
ATOM 525 N N . PRO A 1 69 ? -14.486 -0.669 -1.180 1.00 88.31 69 PRO A N 1
ATOM 526 C CA . PRO A 1 69 ? -14.903 0.504 -0.413 1.00 88.31 69 PRO A CA 1
ATOM 527 C C . PRO A 1 69 ? -14.492 0.488 1.061 1.00 88.31 69 PRO A C 1
ATOM 529 O O . PRO A 1 69 ? -14.145 1.535 1.611 1.00 88.31 69 PRO A O 1
ATOM 532 N N . GLY A 1 70 ? -14.533 -0.676 1.717 1.00 87.88 70 GLY A N 1
ATOM 533 C CA . GLY A 1 70 ? -14.188 -0.815 3.130 1.00 87.88 70 GLY A CA 1
ATOM 534 C C . GLY A 1 70 ? -12.710 -0.545 3.395 1.00 87.88 70 GLY A C 1
ATOM 535 O O . GLY A 1 70 ? -12.366 0.210 4.308 1.00 87.88 70 GLY A O 1
ATOM 536 N N . ARG A 1 71 ? -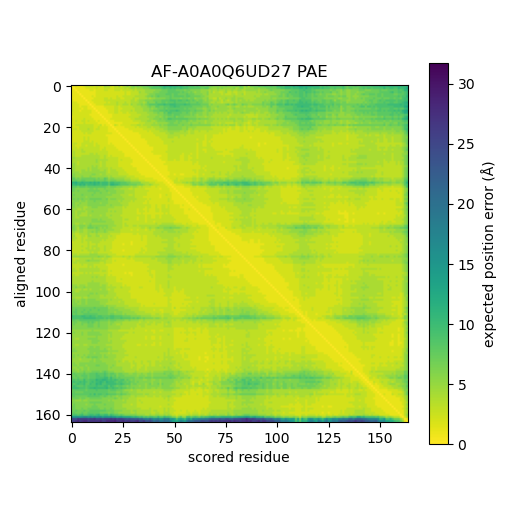11.833 -1.121 2.573 1.00 89.00 71 ARG A N 1
ATOM 537 C CA . ARG A 1 71 ? -10.385 -0.916 2.630 1.00 89.00 71 ARG A CA 1
ATOM 538 C C . ARG A 1 71 ? -10.017 0.523 2.302 1.00 89.00 71 ARG A C 1
ATOM 540 O O . ARG A 1 71 ? -9.268 1.136 3.058 1.00 89.00 71 ARG A O 1
ATOM 547 N N . THR A 1 72 ? -10.583 1.087 1.237 1.00 90.94 72 THR A N 1
ATOM 548 C CA . THR A 1 72 ? -10.351 2.487 0.867 1.00 90.94 72 THR A CA 1
ATOM 549 C C . THR A 1 72 ? -10.761 3.441 1.987 1.00 90.94 72 THR A C 1
ATOM 551 O O . THR A 1 72 ? -9.987 4.324 2.357 1.00 90.94 72 THR A O 1
ATOM 554 N N . ALA A 1 73 ? -11.965 3.273 2.544 1.00 91.50 73 ALA A N 1
ATOM 555 C CA . ALA A 1 73 ? -12.453 4.127 3.622 1.00 91.50 73 ALA A CA 1
ATOM 556 C C . ALA A 1 73 ? -11.526 4.060 4.842 1.00 91.50 73 ALA A C 1
ATOM 558 O O . ALA A 1 73 ? -11.123 5.099 5.365 1.00 91.50 73 ALA A O 1
ATOM 559 N N . LEU A 1 74 ? -11.119 2.849 5.238 1.00 91.69 74 LEU A N 1
ATOM 560 C CA . LEU A 1 74 ? -10.191 2.652 6.347 1.00 91.69 74 LEU A CA 1
ATOM 561 C C . LEU A 1 74 ? -8.847 3.347 6.101 1.00 91.69 74 LEU A C 1
ATOM 563 O O . LEU A 1 74 ? -8.348 4.047 6.983 1.00 91.69 74 LEU A O 1
ATOM 567 N N . ARG A 1 75 ? -8.266 3.193 4.907 1.00 92.12 75 ARG A N 1
ATOM 568 C CA . ARG A 1 75 ? -6.982 3.817 4.579 1.00 92.12 75 ARG A CA 1
ATOM 569 C C . ARG A 1 75 ? -7.059 5.342 4.622 1.00 92.12 75 ARG A C 1
ATOM 571 O O . ARG A 1 75 ? -6.173 5.982 5.186 1.00 92.12 75 ARG A O 1
ATOM 578 N N . LEU A 1 76 ? -8.136 5.935 4.111 1.00 93.38 76 LEU A N 1
ATOM 579 C CA . LEU A 1 76 ? -8.339 7.384 4.179 1.00 93.38 76 LEU A CA 1
ATOM 580 C C . LEU A 1 76 ? -8.532 7.885 5.614 1.00 93.38 76 LEU A C 1
ATOM 582 O O . LEU A 1 76 ? -7.996 8.937 5.960 1.00 93.38 76 LEU A O 1
ATOM 586 N N . GLU A 1 77 ? -9.239 7.140 6.467 1.00 94.31 77 GLU A N 1
ATOM 587 C CA . GLU A 1 77 ? -9.349 7.468 7.893 1.00 94.31 77 GLU A CA 1
ATOM 588 C C . GLU A 1 77 ? -7.985 7.425 8.597 1.00 94.31 77 GLU A C 1
ATOM 590 O O . GLU A 1 77 ? -7.676 8.319 9.389 1.00 94.31 77 GLU A O 1
ATOM 595 N N . ILE A 1 78 ? -7.148 6.429 8.283 1.00 94.81 78 ILE A N 1
ATOM 596 C CA . ILE A 1 78 ? -5.781 6.315 8.811 1.00 94.81 78 ILE A CA 1
ATOM 597 C C . ILE A 1 78 ? -4.932 7.515 8.374 1.00 94.81 78 ILE A C 1
ATOM 599 O O . ILE A 1 78 ? -4.284 8.138 9.216 1.00 94.81 78 ILE A O 1
ATOM 603 N N . LEU A 1 79 ? -4.956 7.875 7.087 1.00 94.50 79 LEU A N 1
ATOM 604 C CA . LEU A 1 79 ? -4.200 9.019 6.564 1.00 94.50 79 LEU A CA 1
ATOM 605 C C . LEU A 1 79 ? -4.695 10.352 7.150 1.00 94.50 79 LEU A C 1
ATOM 607 O O . LEU A 1 79 ? -3.889 11.213 7.507 1.00 94.50 79 LEU A O 1
ATOM 611 N N . ALA A 1 80 ? -6.009 10.513 7.318 1.00 95.75 80 ALA A N 1
ATOM 612 C CA . ALA A 1 80 ? -6.589 11.686 7.965 1.00 95.75 80 ALA A CA 1
ATOM 613 C C . ALA A 1 80 ? -6.187 11.795 9.447 1.00 95.75 80 ALA A C 1
ATOM 615 O O . ALA A 1 80 ? -5.940 12.895 9.944 1.00 95.75 80 ALA A O 1
ATOM 616 N N . GLU A 1 81 ? -6.096 10.673 10.167 1.00 95.88 81 GLU A N 1
ATOM 617 C CA . GLU A 1 81 ? -5.583 10.647 11.538 1.00 95.88 81 GLU A CA 1
ATOM 618 C C . GLU A 1 81 ? -4.085 10.973 11.585 1.00 95.88 81 GLU A C 1
ATOM 620 O O . GLU A 1 81 ? -3.673 11.807 12.393 1.00 95.88 81 GLU A O 1
ATOM 625 N N . ALA A 1 82 ? -3.281 10.391 10.691 1.00 96.62 82 ALA A N 1
ATOM 626 C CA . ALA A 1 82 ? -1.846 10.656 10.581 1.00 96.62 82 ALA A CA 1
ATOM 627 C C . ALA A 1 82 ? -1.541 12.150 10.377 1.00 96.62 82 ALA A C 1
ATOM 629 O O . ALA A 1 82 ? -0.594 12.671 10.959 1.00 96.62 82 ALA A O 1
ATOM 630 N N . ALA A 1 83 ? -2.379 12.877 9.632 1.00 97.06 83 ALA A N 1
ATOM 631 C CA . ALA A 1 83 ? -2.205 14.314 9.404 1.00 97.06 83 ALA A CA 1
ATOM 632 C C . ALA A 1 83 ? -2.286 15.178 10.682 1.00 97.06 83 ALA A C 1
ATOM 634 O O . ALA A 1 83 ? -1.850 16.329 10.677 1.00 97.06 83 ALA A O 1
ATOM 635 N N . ARG A 1 84 ? -2.847 14.650 11.779 1.00 97.00 84 ARG A N 1
ATOM 636 C CA . ARG A 1 84 ? -3.060 15.382 13.043 1.00 97.00 84 ARG A CA 1
ATOM 637 C C . ARG A 1 84 ? -2.529 14.672 14.292 1.00 97.00 84 ARG A C 1
ATOM 639 O O . ARG A 1 84 ? -2.496 15.289 15.354 1.00 97.00 84 ARG A O 1
ATOM 646 N N . ASN A 1 85 ? -2.122 13.407 14.185 1.00 96.12 85 ASN A N 1
ATOM 647 C CA . ASN A 1 85 ? -1.602 12.591 15.281 1.00 96.12 85 ASN A CA 1
ATOM 648 C C . ASN A 1 85 ? -0.174 12.104 14.955 1.00 96.12 85 ASN A C 1
ATOM 650 O O . ASN A 1 85 ? -0.020 11.173 14.161 1.00 96.12 85 ASN A O 1
ATOM 654 N N . PRO A 1 86 ? 0.875 12.686 15.574 1.00 96.00 86 PRO A N 1
ATOM 655 C CA . PRO A 1 86 ? 2.268 12.347 15.272 1.00 96.00 86 PRO A CA 1
ATOM 656 C C . PRO A 1 86 ? 2.640 10.874 15.488 1.00 96.00 86 PRO A C 1
ATOM 658 O O . PRO A 1 86 ? 3.468 10.350 14.750 1.00 96.00 86 PRO A O 1
ATOM 661 N N . ALA A 1 87 ? 2.029 10.190 16.461 1.00 94.19 87 ALA A N 1
ATOM 662 C CA . ALA A 1 87 ? 2.314 8.775 16.718 1.00 94.19 87 ALA A CA 1
ATOM 663 C C . ALA A 1 87 ? 1.788 7.880 15.582 1.00 94.19 87 ALA A C 1
ATOM 665 O O . ALA A 1 87 ? 2.467 6.957 15.124 1.00 94.19 87 ALA A O 1
ATOM 666 N N . VAL 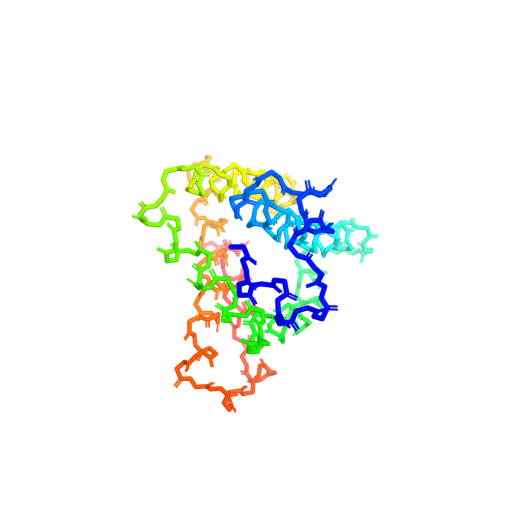A 1 88 ? 0.592 8.197 15.074 1.00 95.62 88 VAL A N 1
ATOM 667 C CA . VAL A 1 88 ? 0.022 7.523 13.900 1.00 95.62 88 VAL A CA 1
ATOM 668 C C . VAL A 1 88 ? 0.812 7.881 12.641 1.00 95.62 88 VAL A C 1
ATOM 670 O O . VAL A 1 88 ? 1.097 6.997 11.838 1.00 95.62 88 VAL A O 1
ATOM 673 N N . ALA A 1 89 ? 1.226 9.144 12.489 1.00 96.69 89 ALA A N 1
ATOM 674 C CA . ALA A 1 89 ? 2.057 9.583 11.369 1.00 96.69 89 ALA A CA 1
ATOM 675 C C . ALA A 1 89 ? 3.368 8.797 11.274 1.00 96.69 89 ALA A C 1
ATOM 677 O O . ALA A 1 89 ? 3.737 8.354 10.189 1.00 96.69 89 ALA A O 1
ATOM 678 N N . GLU A 1 90 ? 4.053 8.594 12.402 1.00 96.19 90 GLU A N 1
ATOM 679 C CA . GLU A 1 90 ? 5.280 7.796 12.434 1.00 96.19 90 GLU A CA 1
ATOM 680 C C . GLU A 1 90 ? 5.022 6.360 11.992 1.00 96.19 90 GLU A C 1
ATOM 682 O O . GLU A 1 90 ? 5.689 5.856 11.095 1.00 96.19 90 GLU A O 1
ATOM 687 N N . THR A 1 91 ? 3.973 5.744 12.534 1.00 94.62 91 THR A N 1
ATOM 688 C CA . THR A 1 91 ? 3.589 4.373 12.184 1.00 94.62 91 THR A CA 1
ATOM 689 C C . THR A 1 91 ? 3.314 4.209 10.685 1.00 94.62 91 THR A C 1
ATOM 691 O O . THR A 1 91 ? 3.758 3.236 10.074 1.00 94.62 91 THR A O 1
ATOM 694 N N . VAL A 1 92 ? 2.603 5.164 10.076 1.00 95.19 92 VAL A N 1
ATOM 695 C CA . VAL A 1 92 ? 2.314 5.158 8.634 1.00 95.19 92 VAL A CA 1
ATOM 696 C C . VAL A 1 92 ? 3.591 5.348 7.816 1.00 95.19 92 VAL A C 1
ATOM 698 O O . VAL A 1 92 ? 3.813 4.585 6.881 1.00 95.19 92 VAL A O 1
ATOM 701 N N . ARG A 1 93 ? 4.456 6.308 8.178 1.00 95.50 93 ARG A N 1
ATOM 702 C CA . ARG A 1 93 ? 5.728 6.552 7.473 1.00 95.50 93 ARG A CA 1
ATOM 703 C C . ARG A 1 93 ? 6.667 5.353 7.536 1.00 95.50 93 ARG A C 1
ATOM 705 O O . ARG A 1 93 ? 7.301 5.022 6.541 1.00 95.50 93 ARG A O 1
ATOM 712 N N . GLU A 1 94 ? 6.751 4.685 8.681 1.00 94.94 94 GLU A N 1
ATOM 713 C CA . GLU A 1 94 ? 7.556 3.474 8.811 1.00 94.94 94 GLU A CA 1
ATOM 714 C C . GLU A 1 94 ? 7.026 2.324 7.948 1.00 94.94 94 GLU A C 1
ATOM 716 O O . GLU A 1 94 ? 7.811 1.558 7.387 1.00 94.94 94 GLU A O 1
ATOM 721 N N . ALA A 1 95 ? 5.703 2.156 7.872 1.00 92.44 95 ALA A N 1
ATOM 722 C CA . ALA A 1 95 ? 5.094 1.139 7.022 1.00 92.44 95 ALA A CA 1
ATOM 723 C C . ALA A 1 95 ? 5.348 1.436 5.539 1.00 92.44 95 ALA A C 1
ATOM 725 O O . ALA A 1 95 ? 5.849 0.564 4.828 1.00 92.44 95 ALA A O 1
ATOM 726 N N . ASP A 1 96 ? 5.110 2.678 5.122 1.00 92.12 96 ASP A N 1
ATOM 727 C CA . ASP A 1 96 ? 5.349 3.163 3.764 1.00 92.12 96 ASP A CA 1
ATOM 728 C C . ASP A 1 96 ? 6.814 2.986 3.337 1.00 92.12 96 ASP A C 1
ATOM 730 O O . ASP A 1 96 ? 7.100 2.357 2.321 1.00 92.12 96 ASP A O 1
ATOM 734 N N . ALA A 1 97 ? 7.772 3.396 4.175 1.00 92.56 97 ALA A N 1
ATOM 735 C CA . ALA A 1 97 ? 9.196 3.225 3.889 1.00 92.56 97 ALA A CA 1
ATOM 736 C C . ALA A 1 97 ? 9.588 1.748 3.685 1.00 92.56 97 ALA A C 1
ATOM 738 O O . ALA A 1 97 ? 10.415 1.428 2.826 1.00 92.56 97 ALA A O 1
ATOM 739 N N . ARG A 1 98 ? 8.990 0.824 4.452 1.00 91.75 98 ARG A N 1
ATOM 740 C CA . ARG A 1 98 ? 9.222 -0.624 4.296 1.00 91.75 98 ARG A CA 1
ATOM 741 C C . ARG A 1 98 ? 8.608 -1.161 3.002 1.00 91.75 98 ARG A C 1
ATOM 743 O O . ARG A 1 98 ? 9.229 -2.002 2.352 1.00 91.75 98 ARG A O 1
ATOM 750 N N . GLU A 1 99 ? 7.409 -0.711 2.639 1.00 90.62 99 GLU A N 1
ATOM 751 C CA . GLU A 1 99 ? 6.734 -1.095 1.392 1.00 90.62 99 GLU A CA 1
ATOM 752 C C . GLU A 1 99 ? 7.476 -0.568 0.161 1.00 90.62 99 GLU A C 1
ATOM 754 O O . GLU A 1 99 ? 7.735 -1.331 -0.774 1.00 90.62 99 GLU A O 1
ATOM 759 N N . THR A 1 100 ? 7.913 0.689 0.200 1.00 90.38 100 THR A N 1
ATOM 760 C CA . THR A 1 100 ? 8.737 1.317 -0.837 1.00 90.38 100 THR A CA 1
ATOM 761 C C . THR A 1 100 ? 10.066 0.587 -1.001 1.00 90.38 100 THR A C 1
ATOM 763 O O . THR A 1 100 ? 10.450 0.255 -2.122 1.00 90.38 100 THR A O 1
ATOM 766 N N . ALA A 1 101 ? 10.745 0.234 0.095 1.00 92.12 101 ALA A N 1
ATOM 767 C CA . ALA A 1 101 ? 11.991 -0.529 0.028 1.00 92.12 101 ALA A CA 1
ATOM 768 C C . ALA A 1 101 ? 11.798 -1.919 -0.605 1.00 92.12 101 ALA A C 1
ATOM 770 O O . ALA A 1 101 ? 12.613 -2.340 -1.428 1.00 92.12 101 ALA A O 1
ATOM 771 N N . LEU A 1 102 ? 10.722 -2.630 -0.255 1.00 91.50 102 LEU A N 1
ATOM 772 C CA . LEU A 1 102 ? 10.411 -3.939 -0.835 1.00 91.50 102 LEU A CA 1
ATOM 773 C C . LEU A 1 102 ? 10.064 -3.832 -2.326 1.00 91.50 102 LEU A C 1
ATOM 775 O O . LEU A 1 102 ? 10.563 -4.613 -3.138 1.00 91.50 102 LEU A O 1
ATOM 779 N N . SER A 1 103 ? 9.252 -2.840 -2.691 1.00 91.69 103 SER A N 1
ATOM 780 C CA . SER A 1 103 ? 8.898 -2.561 -4.084 1.00 91.69 103 SER A CA 1
ATOM 781 C C . SER A 1 103 ? 10.139 -2.212 -4.902 1.00 91.69 103 SER A C 1
ATOM 783 O O . SER A 1 103 ? 10.337 -2.768 -5.979 1.00 91.69 103 SER A O 1
ATOM 785 N N . ALA A 1 104 ? 11.036 -1.378 -4.369 1.00 93.44 104 ALA A N 1
ATOM 786 C CA . ALA A 1 104 ? 12.298 -1.033 -5.017 1.00 93.44 104 ALA A CA 1
ATOM 787 C C . ALA A 1 104 ? 13.195 -2.258 -5.240 1.00 93.44 104 ALA A C 1
ATOM 789 O O . ALA A 1 104 ? 13.763 -2.407 -6.321 1.00 93.44 104 ALA A O 1
ATOM 790 N N . GLN A 1 105 ? 13.295 -3.162 -4.258 1.00 93.50 105 GLN A N 1
ATOM 791 C CA . GLN A 1 105 ? 14.059 -4.409 -4.395 1.00 93.50 105 GLN A CA 1
ATOM 792 C C . GLN A 1 105 ? 13.501 -5.313 -5.499 1.00 93.50 105 GLN A C 1
ATOM 794 O O . GLN A 1 105 ? 14.266 -5.879 -6.282 1.00 93.50 105 GLN A O 1
ATOM 799 N N . LEU A 1 106 ? 12.175 -5.445 -5.585 1.00 93.06 106 LEU A N 1
ATOM 800 C CA . LEU A 1 106 ? 11.529 -6.228 -6.637 1.00 93.06 106 LEU A CA 1
ATOM 801 C C . LEU A 1 106 ? 11.758 -5.585 -8.013 1.00 93.06 106 LEU A C 1
ATOM 803 O O . LEU A 1 106 ? 12.267 -6.235 -8.929 1.00 93.06 106 LEU A O 1
ATOM 807 N N . MET A 1 107 ? 11.457 -4.292 -8.129 1.00 93.12 107 MET A N 1
ATOM 808 C CA . MET A 1 107 ? 11.512 -3.530 -9.380 1.00 93.12 107 MET A CA 1
ATOM 809 C C . MET A 1 107 ? 12.936 -3.232 -9.856 1.00 93.12 107 MET A C 1
ATOM 811 O O . MET A 1 107 ? 13.120 -2.864 -11.015 1.00 93.12 107 MET A O 1
ATOM 815 N N . ALA A 1 108 ? 13.962 -3.437 -9.024 1.00 93.50 108 ALA A N 1
ATOM 816 C CA . ALA A 1 108 ? 15.362 -3.304 -9.429 1.00 93.50 108 ALA A CA 1
ATOM 817 C C . ALA A 1 108 ? 15.719 -4.207 -10.626 1.00 93.50 108 ALA A C 1
ATOM 819 O O . ALA A 1 108 ? 16.624 -3.885 -11.386 1.00 93.50 108 ALA A O 1
ATOM 820 N N . ARG A 1 109 ? 14.973 -5.299 -10.849 1.00 91.94 109 ARG A N 1
ATOM 821 C CA . ARG A 1 109 ? 15.110 -6.170 -12.034 1.00 91.94 109 ARG A CA 1
ATOM 822 C C . ARG A 1 109 ? 14.650 -5.515 -13.338 1.00 91.94 109 ARG A C 1
ATOM 824 O O . ARG A 1 109 ? 15.079 -5.939 -14.404 1.00 91.94 109 ARG A O 1
ATOM 831 N N . LEU A 1 110 ? 13.774 -4.514 -13.256 1.00 91.75 110 LEU A N 1
ATOM 832 C CA . LEU A 1 110 ? 13.337 -3.691 -14.389 1.00 91.75 110 LEU A CA 1
ATOM 833 C C . LEU A 1 110 ? 14.194 -2.431 -14.547 1.00 91.75 110 LEU A C 1
ATOM 835 O O . LEU A 1 110 ? 14.005 -1.674 -15.500 1.00 91.75 110 LEU A O 1
ATOM 839 N N . ARG A 1 111 ? 15.108 -2.171 -13.603 1.00 93.38 111 ARG A N 1
ATOM 840 C CA . ARG A 1 111 ? 15.959 -0.988 -13.640 1.00 93.38 111 ARG A CA 1
ATOM 841 C C . ARG A 1 111 ? 16.924 -1.080 -14.813 1.00 93.38 111 ARG A C 1
ATOM 843 O O . ARG A 1 111 ? 17.650 -2.061 -14.967 1.00 93.38 111 ARG A O 1
ATOM 850 N N . ARG A 1 112 ? 16.971 -0.010 -15.600 1.00 90.19 112 ARG A N 1
ATOM 851 C CA . ARG A 1 112 ? 17.911 0.122 -16.710 1.00 90.19 112 ARG A CA 1
ATOM 852 C C . ARG A 1 112 ? 19.244 0.732 -16.252 1.00 90.19 112 ARG A C 1
ATOM 854 O O . ARG A 1 112 ? 19.225 1.580 -15.355 1.00 90.19 112 ARG A O 1
ATOM 861 N N . PRO A 1 113 ? 20.385 0.341 -16.854 1.00 91.25 113 PRO A N 1
ATOM 862 C CA . PRO A 1 113 ? 21.703 0.876 -16.497 1.00 91.25 113 PRO A CA 1
ATOM 863 C C . PRO A 1 113 ? 21.832 2.393 -16.666 1.00 91.25 113 PRO A C 1
ATOM 865 O O . PRO A 1 113 ? 22.608 3.024 -15.957 1.00 91.25 113 PRO A O 1
ATOM 868 N N . GLU A 1 114 ? 21.080 2.978 -17.598 1.00 93.75 114 GLU A N 1
ATOM 869 C CA . GLU A 1 114 ? 21.146 4.402 -17.933 1.00 93.75 114 GLU A CA 1
ATOM 870 C C . GLU A 1 114 ? 20.391 5.286 -16.928 1.00 93.75 114 GLU A C 1
ATOM 872 O O . GLU A 1 114 ? 20.549 6.507 -16.934 1.00 93.75 114 GLU A O 1
ATOM 877 N N . TRP A 1 115 ? 19.556 4.700 -16.064 1.00 94.25 115 TRP A N 1
ATOM 878 C CA . TRP A 1 115 ? 18.776 5.456 -15.090 1.00 94.25 115 TRP A CA 1
ATOM 879 C C . TRP A 1 115 ? 19.580 5.752 -13.822 1.00 94.25 115 TRP A C 1
ATOM 881 O O . TRP A 1 115 ? 20.072 4.839 -13.146 1.00 94.25 115 TRP A O 1
ATOM 891 N N . SER A 1 116 ? 19.617 7.033 -13.442 1.00 95.25 116 SER A N 1
ATOM 892 C CA . SER A 1 116 ? 20.081 7.445 -12.114 1.00 95.25 116 SER A CA 1
ATOM 893 C C . SER A 1 116 ? 19.184 6.866 -11.012 1.00 95.25 116 SER A C 1
ATOM 895 O O . SER A 1 116 ? 18.068 6.401 -11.272 1.00 95.25 116 SER A O 1
ATOM 897 N N . ASP A 1 117 ? 19.665 6.889 -9.769 1.00 93.25 117 ASP A N 1
ATOM 898 C CA . ASP A 1 117 ? 18.872 6.440 -8.622 1.00 93.25 117 ASP A CA 1
ATOM 899 C C . ASP A 1 117 ? 17.588 7.266 -8.492 1.00 93.25 117 ASP A C 1
ATOM 901 O O . ASP A 1 117 ? 16.509 6.703 -8.335 1.00 93.25 117 ASP A O 1
ATOM 905 N N . GLU A 1 118 ? 17.675 8.585 -8.660 1.00 94.06 118 GLU A N 1
ATOM 906 C CA . GLU A 1 118 ? 16.538 9.505 -8.586 1.00 94.06 118 GLU A CA 1
ATOM 907 C C . GLU A 1 118 ? 15.512 9.215 -9.684 1.00 94.06 118 GLU A C 1
ATOM 909 O O . GLU A 1 118 ? 14.310 9.187 -9.425 1.00 94.06 118 GLU A O 1
ATOM 914 N N . ALA A 1 119 ? 15.977 8.949 -10.909 1.00 94.19 119 ALA A N 1
ATOM 915 C CA . ALA A 1 119 ? 15.109 8.620 -12.034 1.00 94.19 119 ALA A CA 1
ATOM 916 C C . ALA A 1 119 ? 14.385 7.279 -11.836 1.00 94.19 119 ALA A C 1
ATOM 918 O O . ALA A 1 119 ? 13.243 7.122 -12.279 1.00 94.19 119 ALA A O 1
ATOM 919 N N . PHE A 1 120 ? 15.035 6.311 -11.186 1.00 94.25 120 PHE A N 1
ATOM 920 C CA . PHE A 1 120 ? 14.411 5.044 -10.818 1.00 94.25 120 PHE A CA 1
ATOM 921 C C . PHE A 1 120 ? 13.405 5.228 -9.675 1.00 94.25 120 PHE A C 1
ATOM 923 O O . PHE A 1 120 ? 12.272 4.773 -9.802 1.00 94.25 120 PHE A O 1
ATOM 930 N N . GLN A 1 121 ? 13.760 5.959 -8.613 1.00 92.75 121 GLN A N 1
AT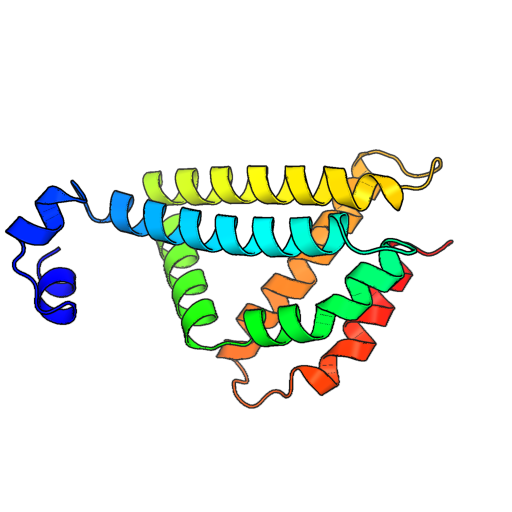OM 931 C CA . GLN A 1 121 ? 12.846 6.245 -7.499 1.00 92.75 121 GLN A CA 1
ATOM 932 C C . GLN A 1 121 ? 11.597 7.003 -7.959 1.00 92.75 121 GLN A C 1
ATOM 934 O O . GLN A 1 121 ? 10.489 6.624 -7.597 1.00 92.75 121 GLN A O 1
ATOM 939 N N . ALA A 1 122 ? 11.744 7.999 -8.837 1.00 94.19 122 ALA A N 1
ATOM 940 C CA . ALA A 1 122 ? 10.604 8.722 -9.398 1.00 94.19 122 ALA A CA 1
ATOM 941 C C . ALA A 1 122 ? 9.632 7.798 -10.154 1.00 94.19 122 ALA A C 1
ATOM 943 O O . ALA A 1 122 ? 8.422 7.991 -10.089 1.00 94.19 122 ALA A O 1
ATOM 944 N N . ARG A 1 123 ? 10.130 6.764 -10.847 1.00 94.19 123 ARG A N 1
ATOM 945 C CA . ARG A 1 123 ? 9.270 5.769 -11.513 1.00 94.19 123 ARG A CA 1
ATOM 946 C C . ARG A 1 123 ? 8.496 4.924 -10.506 1.00 94.19 123 ARG A C 1
ATOM 948 O O . ARG A 1 123 ? 7.318 4.670 -10.734 1.00 94.19 123 ARG A O 1
ATOM 955 N N . LEU A 1 124 ? 9.130 4.517 -9.405 1.00 93.25 124 LEU A N 1
ATOM 956 C CA . LEU A 1 124 ? 8.460 3.774 -8.331 1.00 93.25 124 LEU A CA 1
ATOM 957 C C . LEU A 1 124 ? 7.371 4.619 -7.664 1.00 93.25 124 LEU A C 1
ATOM 959 O O . LEU A 1 124 ? 6.255 4.138 -7.490 1.00 93.25 124 LEU A O 1
ATOM 963 N N . GLU A 1 125 ? 7.671 5.887 -7.382 1.00 93.50 125 GLU A N 1
ATOM 964 C CA . GLU A 1 125 ? 6.713 6.850 -6.834 1.00 93.50 125 GLU A CA 1
ATOM 965 C C . GLU A 1 125 ? 5.499 7.006 -7.761 1.00 93.50 125 GLU A C 1
ATOM 967 O O . GLU A 1 125 ? 4.355 6.912 -7.327 1.00 93.50 125 GLU A O 1
ATOM 972 N N . MET A 1 126 ? 5.733 7.156 -9.070 1.00 95.06 126 MET A N 1
ATOM 973 C CA . MET A 1 126 ? 4.655 7.240 -10.060 1.00 95.06 126 MET A CA 1
ATOM 974 C C . MET A 1 126 ? 3.777 5.985 -10.077 1.00 95.06 126 MET A C 1
ATOM 976 O O . MET A 1 126 ? 2.566 6.102 -10.263 1.00 95.06 126 MET A O 1
ATOM 980 N N . VAL A 1 127 ? 4.355 4.797 -9.861 1.00 93.00 127 VAL A N 1
ATOM 981 C CA . VAL A 1 127 ? 3.577 3.562 -9.694 1.00 93.00 127 VAL A CA 1
ATOM 982 C C . VAL A 1 127 ? 2.699 3.633 -8.445 1.00 93.00 127 VAL A C 1
ATOM 984 O O . VAL A 1 127 ? 1.499 3.389 -8.556 1.00 93.00 127 VAL A O 1
ATOM 987 N N . GLY A 1 128 ? 3.248 4.029 -7.294 1.00 91.94 128 GLY A N 1
ATOM 988 C CA . GLY A 1 128 ? 2.479 4.208 -6.055 1.00 91.94 128 GLY A CA 1
ATOM 989 C C . GLY A 1 128 ? 1.319 5.198 -6.210 1.00 91.94 128 GLY A C 1
ATOM 990 O O . GLY A 1 128 ? 0.173 4.873 -5.896 1.00 91.94 128 GLY A O 1
ATOM 991 N N . LEU A 1 129 ? 1.584 6.357 -6.821 1.00 93.94 129 LEU A N 1
ATOM 992 C CA . LEU A 1 129 ? 0.582 7.398 -7.073 1.00 93.94 129 LEU A CA 1
ATOM 993 C C . LEU A 1 129 ? -0.581 6.919 -7.953 1.00 93.94 129 LEU A C 1
ATOM 995 O O . LEU A 1 129 ? -1.712 7.380 -7.774 1.00 93.94 129 LEU A O 1
ATOM 999 N N . MET A 1 130 ? -0.343 5.993 -8.889 1.00 93.31 130 MET A N 1
ATOM 1000 C CA . MET A 1 130 ? -1.428 5.388 -9.667 1.00 93.31 130 MET A CA 1
ATOM 1001 C C . MET A 1 130 ? -2.393 4.609 -8.763 1.00 93.31 130 MET A C 1
ATOM 1003 O O . MET A 1 130 ? -3.607 4.762 -8.909 1.00 93.31 130 MET A O 1
ATOM 1007 N N . PHE A 1 131 ? -1.884 3.835 -7.800 1.00 91.62 131 PHE A N 1
ATOM 1008 C CA . PHE A 1 131 ? -2.708 3.058 -6.865 1.00 91.62 131 PHE A CA 1
ATOM 1009 C C . PHE A 1 131 ? -3.395 3.927 -5.801 1.00 91.62 131 PHE A C 1
ATOM 1011 O O . PHE A 1 131 ? -4.572 3.716 -5.501 1.00 91.62 131 PHE A O 1
ATOM 1018 N N . ASP A 1 132 ? -2.724 4.950 -5.274 1.00 90.81 132 ASP A N 1
ATOM 1019 C CA . ASP A 1 132 ? -3.357 5.922 -4.368 1.00 90.81 132 ASP A CA 1
ATOM 1020 C C . ASP A 1 132 ? -4.468 6.722 -5.072 1.00 90.81 132 ASP A C 1
ATOM 1022 O O . ASP A 1 132 ? -5.526 7.017 -4.498 1.00 90.81 132 ASP A O 1
ATO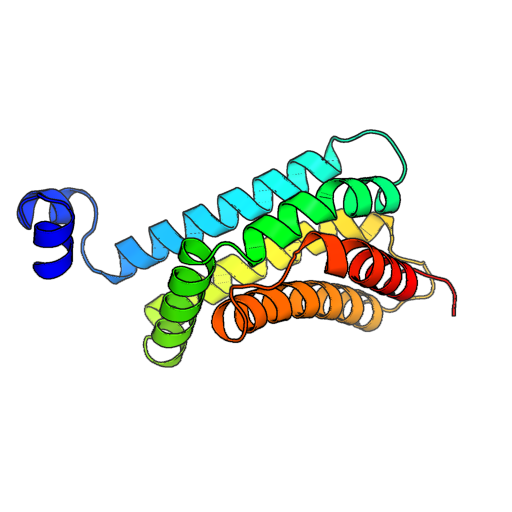M 1026 N N . GLY A 1 133 ? -4.279 7.007 -6.364 1.00 92.69 133 GLY A N 1
ATOM 1027 C CA . GLY A 1 133 ? -5.300 7.597 -7.222 1.00 92.69 133 GLY A CA 1
ATOM 1028 C C . GLY A 1 133 ? -6.557 6.730 -7.341 1.00 92.69 133 GLY A C 1
ATOM 1029 O O . GLY A 1 133 ? -7.66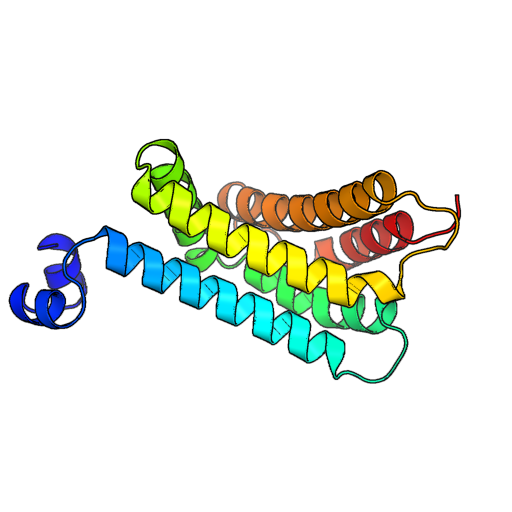7 7.270 -7.302 1.00 92.69 133 GLY A O 1
ATOM 1030 N N . LEU A 1 134 ? -6.409 5.401 -7.429 1.00 93.31 134 LEU A N 1
ATOM 1031 C CA . LEU A 1 134 ? -7.539 4.461 -7.461 1.00 93.31 134 LEU A CA 1
ATOM 1032 C C . LEU A 1 134 ? -8.340 4.484 -6.158 1.00 93.31 134 LEU A C 1
ATOM 1034 O O . LEU A 1 134 ? -9.567 4.522 -6.199 1.00 93.31 134 LEU A O 1
ATOM 1038 N N . GLN A 1 135 ? -7.667 4.539 -5.009 1.00 91.56 135 GLN A N 1
ATOM 1039 C CA . GLN A 1 135 ? -8.337 4.639 -3.709 1.00 91.56 135 GLN A CA 1
ATOM 1040 C C . GLN A 1 135 ? -9.176 5.924 -3.628 1.00 91.56 135 GLN A C 1
ATOM 1042 O O . GLN A 1 135 ? -10.357 5.904 -3.287 1.00 91.56 135 GLN A O 1
ATOM 1047 N N . THR A 1 136 ? -8.613 7.060 -4.041 1.00 92.00 136 THR A N 1
ATOM 1048 C CA . THR A 1 136 ? -9.368 8.324 -4.086 1.00 92.00 136 THR A CA 1
ATOM 1049 C C . THR A 1 136 ? -10.532 8.260 -5.084 1.00 92.00 136 THR A C 1
ATOM 1051 O O . THR A 1 136 ? -11.608 8.820 -4.847 1.00 92.00 136 THR A O 1
ATOM 1054 N N . LEU A 1 137 ? -10.333 7.581 -6.216 1.00 92.00 137 LEU A N 1
ATOM 1055 C CA . LEU A 1 137 ? -11.362 7.365 -7.224 1.00 92.00 137 LEU A CA 1
ATOM 1056 C C . LEU A 1 137 ? -12.534 6.542 -6.678 1.00 92.00 137 LEU A C 1
ATOM 1058 O O . LEU A 1 137 ? -13.672 6.935 -6.923 1.00 92.00 137 LEU A O 1
ATOM 1062 N N . ALA A 1 138 ? -12.275 5.482 -5.914 1.00 92.25 138 ALA A N 1
ATOM 1063 C CA . ALA A 1 138 ? -13.303 4.608 -5.348 1.00 92.25 138 ALA A CA 1
ATOM 1064 C C . ALA A 1 138 ? -14.296 5.363 -4.450 1.00 92.25 138 ALA A C 1
ATOM 1066 O O . ALA A 1 138 ? -15.493 5.095 -4.477 1.00 92.25 138 ALA A O 1
ATOM 1067 N N . VAL A 1 139 ? -13.828 6.375 -3.711 1.00 91.50 139 VAL A N 1
ATOM 1068 C CA . VAL A 1 139 ? -14.714 7.241 -2.911 1.00 91.50 139 VAL A CA 1
ATOM 1069 C C . VAL A 1 139 ? -15.538 8.180 -3.783 1.00 91.50 139 VAL A C 1
ATOM 1071 O O . VAL A 1 139 ? -16.710 8.431 -3.511 1.00 91.50 139 VAL A O 1
ATOM 1074 N N . ARG A 1 140 ? -14.925 8.739 -4.829 1.00 92.00 140 ARG A N 1
ATOM 1075 C CA . ARG A 1 140 ? -15.583 9.712 -5.710 1.00 92.00 140 ARG A CA 1
ATOM 1076 C C . ARG A 1 140 ? -16.583 9.065 -6.669 1.00 92.00 140 ARG A C 1
ATOM 1078 O O . ARG A 1 140 ? -17.522 9.743 -7.076 1.00 92.00 140 ARG A O 1
ATOM 1085 N N . ARG A 1 141 ? -16.321 7.824 -7.086 1.00 91.56 141 ARG A N 1
ATOM 1086 C CA . ARG A 1 141 ? -17.069 7.043 -8.086 1.00 91.56 141 ARG A CA 1
ATOM 1087 C C . ARG A 1 141 ? -17.046 5.550 -7.716 1.00 91.56 141 ARG A C 1
ATOM 1089 O O . ARG A 1 141 ? -16.286 4.794 -8.325 1.00 91.56 141 ARG A O 1
ATOM 1096 N N . PRO A 1 142 ? -17.832 5.123 -6.714 1.00 88.50 142 PRO A N 1
ATOM 1097 C CA . PRO A 1 142 ? -17.855 3.733 -6.243 1.00 88.50 142 PRO A CA 1
ATOM 1098 C C . PRO A 1 142 ? -18.373 2.728 -7.284 1.00 88.50 142 PRO A C 1
ATOM 1100 O O . PRO A 1 142 ? -18.179 1.529 -7.132 1.00 88.50 142 PRO A O 1
ATOM 1103 N N . GLU A 1 143 ? -19.035 3.199 -8.338 1.00 89.88 143 GLU A N 1
ATOM 1104 C CA . GLU A 1 143 ? -19.554 2.398 -9.448 1.00 89.88 143 GLU A CA 1
ATOM 1105 C C . GLU A 1 143 ? -18.523 2.101 -10.548 1.00 89.88 143 GLU A C 1
ATOM 1107 O O . GLU A 1 143 ? -18.871 1.486 -11.558 1.00 89.88 143 GLU A O 1
ATOM 1112 N N . VAL A 1 144 ? -17.281 2.580 -10.407 1.00 89.81 144 VAL A N 1
ATOM 1113 C CA . VAL A 1 144 ? -16.257 2.392 -11.437 1.00 89.81 144 VAL A CA 1
ATOM 1114 C C . VAL A 1 144 ? -15.902 0.913 -11.590 1.00 89.81 144 VAL A C 1
ATOM 1116 O O . VAL A 1 144 ? -15.632 0.213 -10.618 1.00 89.81 144 VAL A O 1
ATOM 1119 N N . ASP A 1 145 ? -15.874 0.445 -12.835 1.00 87.62 145 ASP A N 1
ATOM 1120 C CA . ASP A 1 145 ? -15.401 -0.896 -13.159 1.00 87.62 145 ASP A CA 1
ATOM 1121 C C . ASP A 1 145 ? -13.866 -0.906 -13.204 1.00 87.62 145 ASP A C 1
ATOM 1123 O O . ASP A 1 145 ? -13.255 -0.289 -14.083 1.00 87.62 145 ASP A O 1
ATOM 1127 N N . GLY A 1 146 ? -13.243 -1.605 -12.252 1.00 86.06 146 GLY A N 1
ATOM 1128 C CA . GLY A 1 146 ? -11.792 -1.769 -12.183 1.00 86.06 146 GLY A CA 1
ATOM 1129 C C . GLY A 1 146 ? -11.207 -2.423 -13.433 1.00 86.06 146 GLY A C 1
ATOM 1130 O O . GLY A 1 146 ? -10.153 -2.000 -13.913 1.00 86.06 146 GLY A O 1
ATOM 1131 N N . GLN A 1 147 ? -11.938 -3.360 -14.045 1.00 86.62 147 GLN A N 1
ATOM 1132 C CA . GLN A 1 147 ? -11.492 -4.065 -15.249 1.00 86.62 147 GLN A CA 1
ATOM 1133 C C . GLN A 1 147 ? -11.351 -3.122 -16.447 1.00 86.62 147 GLN A C 1
ATOM 1135 O O . GLN A 1 147 ? -10.450 -3.282 -17.274 1.00 86.62 147 GLN A O 1
ATOM 1140 N N . ALA A 1 148 ? -12.187 -2.083 -16.516 1.00 88.31 148 ALA A N 1
ATOM 1141 C CA . ALA A 1 148 ? -12.093 -1.057 -17.549 1.00 88.31 148 ALA A CA 1
ATOM 1142 C C . ALA A 1 148 ? -10.824 -0.187 -17.419 1.00 88.31 148 ALA A C 1
ATOM 1144 O O . ALA A 1 148 ? -10.414 0.452 -18.393 1.00 88.31 148 ALA A O 1
ATOM 1145 N N . LEU A 1 149 ? -10.196 -0.151 -16.237 1.00 90.88 149 LEU A N 1
ATOM 1146 C CA . LEU A 1 149 ? -8.977 0.617 -15.964 1.00 90.88 149 LEU A CA 1
ATOM 1147 C C . LEU A 1 149 ? -7.701 -0.209 -16.160 1.00 90.88 149 LEU A C 1
ATOM 1149 O O . LEU A 1 149 ? -6.672 0.370 -16.517 1.00 90.88 149 LEU A O 1
ATOM 1153 N N . THR A 1 150 ? -7.772 -1.534 -15.995 1.00 91.56 150 THR A N 1
ATOM 1154 C CA . THR A 1 150 ? -6.631 -2.461 -16.059 1.00 91.56 150 THR A CA 1
ATOM 1155 C C . THR A 1 150 ? -5.726 -2.198 -17.253 1.00 91.56 150 THR A C 1
ATOM 1157 O O . THR A 1 150 ? -4.581 -1.794 -17.069 1.00 91.56 150 THR A O 1
ATOM 1160 N N . GLY A 1 151 ? -6.243 -2.310 -18.481 1.00 90.50 151 GLY A N 1
ATOM 1161 C CA . GLY A 1 151 ? -5.409 -2.172 -19.682 1.00 90.50 151 GLY A CA 1
ATOM 1162 C C . GLY A 1 151 ? -4.751 -0.792 -19.831 1.00 90.50 151 GLY A C 1
ATOM 1163 O O . GLY A 1 151 ? -3.723 -0.655 -20.493 1.00 90.50 151 GLY A O 1
ATOM 1164 N N . ARG A 1 152 ? -5.313 0.256 -19.208 1.00 92.00 152 ARG A N 1
ATOM 1165 C CA . ARG A 1 152 ? -4.703 1.596 -19.192 1.00 92.00 152 ARG A CA 1
ATOM 1166 C C . ARG A 1 152 ? -3.583 1.690 -18.166 1.00 92.00 152 ARG A C 1
ATOM 1168 O O . ARG A 1 152 ? -2.535 2.235 -18.505 1.00 92.00 152 ARG A O 1
ATOM 1175 N N . LEU A 1 153 ? -3.772 1.147 -16.963 1.00 92.62 153 LEU A N 1
ATOM 1176 C CA . LEU A 1 153 ? -2.705 1.104 -15.963 1.00 92.62 153 LEU A CA 1
ATOM 1177 C C . LEU A 1 153 ? -1.552 0.200 -16.420 1.00 92.62 153 LEU A C 1
ATOM 1179 O O . LEU A 1 153 ? -0.401 0.595 -16.266 1.00 92.62 153 LEU A O 1
ATOM 1183 N N . GLU A 1 154 ? -1.834 -0.943 -17.051 1.00 92.06 154 GLU A N 1
ATOM 1184 C CA . GLU A 1 154 ? -0.804 -1.809 -17.646 1.00 92.06 154 GLU A CA 1
ATOM 1185 C C . GLU A 1 154 ? 0.052 -1.041 -18.655 1.00 92.06 154 GLU A C 1
ATOM 1187 O O . GLU A 1 154 ? 1.280 -1.060 -18.573 1.00 92.06 154 GLU A O 1
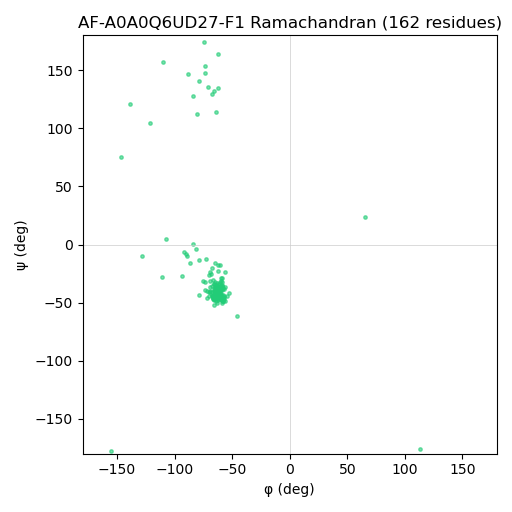ATOM 1192 N N . ALA A 1 155 ? -0.586 -0.307 -19.574 1.00 92.31 155 ALA A N 1
ATOM 1193 C CA . ALA A 1 155 ? 0.124 0.506 -20.554 1.00 92.31 155 ALA A CA 1
ATOM 1194 C C . ALA A 1 155 ? 0.966 1.610 -19.890 1.00 92.31 155 ALA A C 1
ATOM 1196 O O . ALA A 1 155 ? 2.102 1.838 -20.299 1.00 92.31 155 ALA A O 1
ATOM 1197 N N . MET A 1 156 ? 0.445 2.278 -18.855 1.00 93.38 156 MET A N 1
ATOM 1198 C CA . MET A 1 156 ? 1.182 3.314 -18.120 1.00 93.38 156 MET A CA 1
ATOM 1199 C C . MET A 1 156 ? 2.397 2.747 -17.380 1.00 93.38 156 MET A C 1
ATOM 1201 O O . MET A 1 156 ? 3.482 3.315 -17.482 1.00 93.38 156 MET A O 1
ATOM 1205 N N . ILE A 1 157 ? 2.244 1.615 -16.686 1.00 92.94 157 ILE A N 1
ATOM 1206 C CA . ILE A 1 157 ? 3.358 0.917 -16.031 1.00 92.94 157 ILE A CA 1
ATOM 1207 C C . ILE A 1 157 ? 4.387 0.499 -17.086 1.00 92.94 157 ILE A C 1
ATOM 1209 O O . ILE A 1 157 ? 5.573 0.771 -16.923 1.00 92.94 157 ILE A O 1
ATOM 1213 N N . GLY A 1 158 ? 3.942 -0.079 -18.203 1.00 92.19 158 GLY A N 1
ATOM 1214 C CA . GLY A 1 158 ? 4.815 -0.435 -19.319 1.00 92.19 158 GLY A CA 1
ATOM 1215 C C . GLY A 1 158 ? 5.635 0.751 -19.830 1.00 92.19 158 GLY A C 1
ATOM 1216 O O . GLY A 1 158 ? 6.841 0.614 -20.007 1.00 92.19 158 GLY A O 1
ATOM 1217 N N . LEU A 1 159 ? 5.016 1.927 -19.993 1.00 92.62 159 LEU A N 1
ATOM 1218 C CA . LEU A 1 159 ? 5.698 3.156 -20.416 1.00 92.62 159 LEU A CA 1
ATOM 1219 C C . LEU A 1 159 ? 6.738 3.643 -19.402 1.00 92.62 159 LEU A C 1
ATOM 1221 O O . LEU A 1 159 ? 7.823 4.046 -19.809 1.00 92.62 159 LEU A O 1
ATOM 1225 N N . LEU A 1 160 ? 6.455 3.568 -18.096 1.00 92.50 160 LEU A N 1
ATOM 1226 C CA . LEU A 1 160 ? 7.424 3.955 -17.058 1.00 92.50 160 LEU A CA 1
ATOM 1227 C C . LEU A 1 160 ? 8.713 3.127 -17.129 1.00 92.50 160 LEU A C 1
ATOM 1229 O O . LEU A 1 160 ? 9.784 3.625 -16.770 1.00 92.50 160 LEU A O 1
ATOM 1233 N N . PHE A 1 161 ? 8.611 1.887 -17.615 1.00 90.12 161 PHE A N 1
ATOM 1234 C CA . PHE A 1 161 ? 9.741 0.978 -17.765 1.00 90.12 161 PHE A CA 1
ATOM 1235 C C . PHE A 1 161 ? 10.186 0.742 -19.223 1.00 90.12 161 PHE A C 1
ATOM 1237 O O . PHE A 1 161 ? 11.107 -0.049 -19.456 1.00 90.12 161 PHE A O 1
ATOM 1244 N N . ALA A 1 162 ? 9.603 1.436 -20.207 1.00 83.75 162 ALA A N 1
ATOM 1245 C CA . ALA A 1 162 ? 9.962 1.351 -21.628 1.00 83.75 162 ALA A CA 1
ATOM 1246 C C . ALA A 1 162 ? 11.291 2.077 -21.953 1.00 83.75 162 ALA A C 1
ATOM 1248 O O . ALA A 1 162 ? 11.923 2.656 -21.069 1.00 83.75 162 ALA A O 1
ATOM 1249 N N . GLN A 1 163 ? 11.766 1.964 -23.203 1.00 63.31 163 GLN A N 1
ATOM 1250 C CA . GLN A 1 163 ? 12.836 2.829 -23.728 1.00 63.31 163 GLN A CA 1
ATOM 1251 C C . GLN A 1 163 ? 12.229 4.183 -24.108 1.00 63.31 163 GLN A C 1
ATOM 1253 O O . GLN A 1 163 ? 11.109 4.197 -24.621 1.00 63.31 163 GLN A O 1
ATOM 1258 N N . ASP A 1 164 ? 12.954 5.271 -23.840 1.00 56.84 164 ASP A N 1
ATOM 1259 C CA . ASP A 1 164 ? 12.613 6.609 -24.346 1.00 56.84 164 ASP A CA 1
ATOM 1260 C C . ASP A 1 164 ? 12.682 6.664 -25.884 1.00 56.84 164 ASP A C 1
ATOM 1262 O O . ASP A 1 164 ? 13.574 5.995 -26.465 1.00 56.84 164 ASP A O 1
#

Mean predicted aligned error: 3.9 Å